Protein AF-F0ZP29-F1 (afdb_monomer_lite)

Radius of gyration: 14.43 Å; chains: 1; bounding box: 31×38×35 Å

InterPro domains:
  IPR011032 GroES-like superfamily [SSF50129] (11-59)
  IPR037124 GroES chaperonin superfamily [G3DSA:2.30.33.40] (3-60)

Secondary structure (DSSP, 8-state):
--------PPBPTTSPBPPPS--TT-EEEEPTT--PEEEEETTEEEEE--GGGEEEEE--

Sequence (60 aa):
MSGMKKFIPLLDRDGSFVEPLVREGDMVIVSPRARAIPIPMGDKTYQLITEGDILGIIEN

Foldseek 3Di:
DDDPPDDDADADPVRHGDDQPDDPPWDFDFAPPWPWDWDDDPPDTDTDTDSVRTPDTDDD

Organism: Dictyostelium purpureum (NCBI:txid5786)

Structure (mmCIF, N/CA/C/O backbone):
data_AF-F0ZP29-F1
#
_entry.id   AF-F0ZP29-F1
#
loop_
_atom_site.group_PDB
_atom_site.id
_atom_site.type_symbol
_atom_site.label_atom_id
_atom_site.label_alt_id
_atom_site.label_comp_id
_atom_site.label_asym_id
_atom_site.label_entity_id
_atom_site.label_seq_id
_atom_site.pdbx_PDB_ins_code
_atom_site.Cartn_x
_atom_site.Cartn_y
_atom_site.Cartn_z
_atom_site.occupancy
_atom_site.B_iso_or_equiv
_atom_site.auth_seq_id
_atom_site.auth_comp_id
_atom_site.auth_asym_id
_atom_site.auth_atom_id
_atom_site.pdbx_PDB_model_num
ATOM 1 N N . MET A 1 1 ? 12.532 -20.123 15.297 1.00 41.41 1 MET A N 1
ATOM 2 C CA . MET A 1 1 ? 12.853 -19.956 13.862 1.00 41.41 1 MET A CA 1
ATOM 3 C C . MET A 1 1 ? 12.018 -18.799 13.325 1.00 41.41 1 MET A C 1
ATOM 5 O O . MET A 1 1 ? 10.847 -19.000 13.042 1.00 41.41 1 MET A O 1
ATOM 9 N N . SER A 1 2 ? 12.566 -17.580 13.287 1.00 46.84 2 SER A N 1
ATOM 10 C CA . SER A 1 2 ? 11.876 -16.408 12.725 1.00 46.84 2 SER A CA 1
ATOM 11 C C . SER A 1 2 ? 12.328 -16.243 11.277 1.00 46.84 2 SER A C 1
ATOM 13 O O . SER A 1 2 ? 13.458 -15.834 11.020 1.00 46.84 2 SER A O 1
ATOM 15 N N . GLY A 1 3 ? 11.491 -16.668 10.331 1.00 50.06 3 GLY A N 1
ATOM 16 C CA . GLY A 1 3 ? 11.733 -16.435 8.913 1.00 50.06 3 GLY A CA 1
ATOM 17 C C . GLY A 1 3 ? 11.445 -14.973 8.600 1.00 50.06 3 GLY A C 1
ATOM 18 O O . GLY A 1 3 ? 10.280 -14.592 8.501 1.00 50.06 3 GLY A O 1
ATOM 19 N N . MET A 1 4 ? 12.487 -14.151 8.459 1.00 45.56 4 MET A N 1
ATOM 20 C CA . MET A 1 4 ? 12.346 -12.814 7.884 1.00 45.56 4 MET A CA 1
ATOM 21 C C . MET A 1 4 ? 11.706 -12.952 6.502 1.00 45.56 4 MET A C 1
ATOM 23 O O . MET A 1 4 ? 12.300 -13.522 5.585 1.00 45.56 4 MET A O 1
ATOM 27 N N . LYS A 1 5 ? 10.481 -12.442 6.352 1.00 56.78 5 LYS A N 1
ATOM 28 C CA . LYS A 1 5 ? 9.867 -12.267 5.038 1.00 56.78 5 LYS A CA 1
ATOM 29 C C . LYS A 1 5 ? 10.702 -11.227 4.301 1.00 56.78 5 LYS A C 1
ATOM 31 O O . LYS A 1 5 ? 10.727 -10.061 4.681 1.00 56.78 5 LYS A O 1
ATOM 36 N N . LYS A 1 6 ? 11.446 -11.689 3.300 1.00 47.50 6 LYS A N 1
ATOM 37 C CA . LYS A 1 6 ? 12.296 -10.862 2.449 1.00 47.50 6 LYS A CA 1
ATOM 38 C C . LYS A 1 6 ? 11.397 -9.845 1.740 1.00 47.50 6 LYS A C 1
ATOM 40 O O . LYS A 1 6 ? 10.562 -10.234 0.930 1.00 47.50 6 LYS A O 1
ATOM 45 N N . PHE A 1 7 ? 11.526 -8.570 2.094 1.00 57.69 7 PHE A N 1
ATOM 46 C CA . PHE A 1 7 ? 10.929 -7.479 1.332 1.00 57.69 7 PHE A CA 1
ATOM 47 C C . PHE A 1 7 ? 11.616 -7.464 -0.037 1.00 57.69 7 PHE A C 1
ATOM 49 O O . PHE A 1 7 ? 12.834 -7.295 -0.109 1.00 57.69 7 PH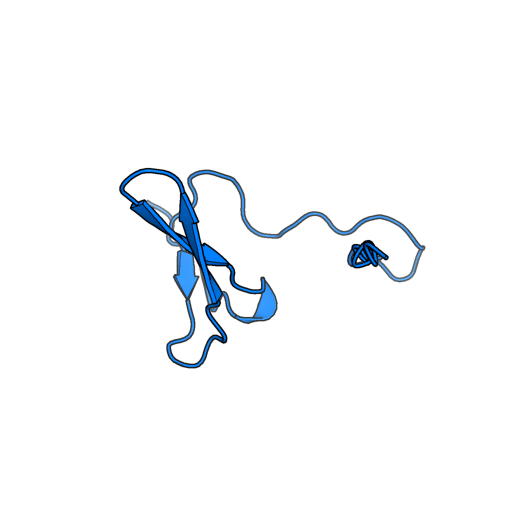E A O 1
ATOM 56 N N . ILE A 1 8 ? 10.864 -7.751 -1.099 1.00 59.44 8 ILE A N 1
ATOM 57 C CA . ILE A 1 8 ? 11.352 -7.641 -2.473 1.00 59.44 8 ILE A CA 1
ATOM 58 C C . ILE A 1 8 ? 10.840 -6.290 -2.973 1.00 59.44 8 ILE A C 1
ATOM 60 O O . ILE A 1 8 ? 9.642 -6.184 -3.237 1.00 59.44 8 ILE A O 1
ATOM 64 N N . PRO A 1 9 ? 11.690 -5.251 -3.030 1.00 61.69 9 PRO A N 1
ATOM 65 C CA . PRO A 1 9 ? 11.301 -3.987 -3.637 1.00 6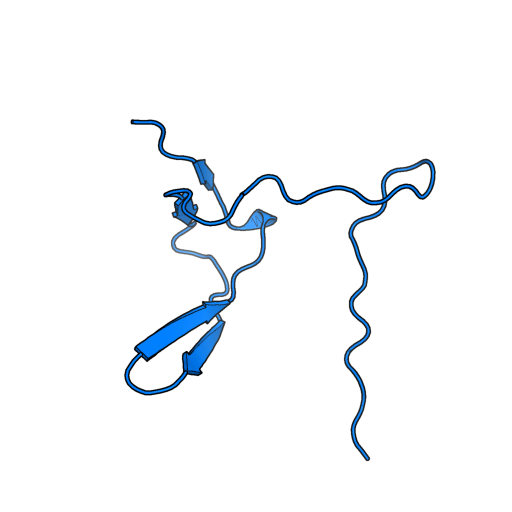1.69 9 PRO A CA 1
ATOM 66 C C . PRO A 1 9 ? 10.929 -4.217 -5.103 1.00 61.69 9 PRO A C 1
ATOM 68 O O . PRO A 1 9 ? 11.497 -5.093 -5.762 1.00 61.69 9 PRO A O 1
ATOM 71 N N . LEU A 1 10 ? 9.992 -3.424 -5.619 1.00 68.25 10 LEU A N 1
ATOM 72 C CA . LEU A 1 10 ? 9.800 -3.336 -7.060 1.00 68.25 10 LEU A CA 1
ATOM 73 C C . LEU A 1 10 ? 11.049 -2.664 -7.637 1.00 68.25 10 LEU A C 1
ATOM 75 O O . LEU A 1 10 ? 11.413 -1.557 -7.241 1.00 68.25 10 LEU A O 1
ATOM 79 N N . LEU A 1 11 ? 11.744 -3.392 -8.505 1.00 73.00 11 LEU A N 1
ATOM 80 C CA . LEU A 1 11 ? 12.909 -2.899 -9.224 1.00 73.00 11 LEU A CA 1
ATOM 81 C C . LEU A 1 11 ? 12.489 -2.587 -10.658 1.00 73.00 11 LEU A C 1
ATOM 83 O O . LEU A 1 11 ? 11.750 -3.372 -11.261 1.00 73.00 11 LEU A O 1
ATOM 87 N N . ASP A 1 12 ? 12.964 -1.470 -11.200 1.00 74.50 12 ASP A N 1
ATOM 88 C CA . ASP A 1 12 ? 12.819 -1.180 -12.623 1.00 74.50 12 ASP A CA 1
ATOM 89 C C . ASP A 1 12 ? 13.774 -2.080 -13.435 1.00 74.50 12 ASP A C 1
ATOM 91 O O . ASP A 1 12 ? 14.618 -2.804 -12.893 1.00 74.50 12 ASP A O 1
ATOM 95 N N . ARG A 1 13 ? 13.640 -2.080 -14.763 1.00 81.62 13 ARG A N 1
ATOM 96 C CA . ARG A 1 13 ? 14.403 -2.938 -15.686 1.00 81.62 13 ARG A CA 1
ATOM 97 C C . ARG A 1 13 ? 15.914 -2.729 -15.604 1.00 81.62 13 ARG A C 1
ATOM 99 O O . ARG A 1 13 ? 16.661 -3.621 -15.998 1.00 81.62 13 ARG A O 1
ATOM 106 N N . ASP A 1 14 ? 16.354 -1.575 -15.119 1.00 88.75 14 ASP A N 1
ATOM 107 C CA . ASP A 1 14 ? 17.759 -1.226 -14.903 1.00 88.75 14 ASP A CA 1
ATOM 108 C C . ASP A 1 14 ? 18.274 -1.590 -13.494 1.00 88.75 14 ASP A C 1
ATOM 110 O O . ASP A 1 14 ? 19.446 -1.370 -13.189 1.00 88.75 14 ASP A O 1
ATOM 114 N N . GLY A 1 15 ? 17.427 -2.186 -12.645 1.00 86.88 15 GLY A N 1
ATOM 115 C CA . GLY A 1 15 ? 17.757 -2.575 -11.274 1.00 86.88 15 GLY A CA 1
ATOM 116 C C . GLY A 1 15 ? 17.662 -1.438 -10.256 1.00 86.88 15 GLY A C 1
ATOM 117 O O . GLY A 1 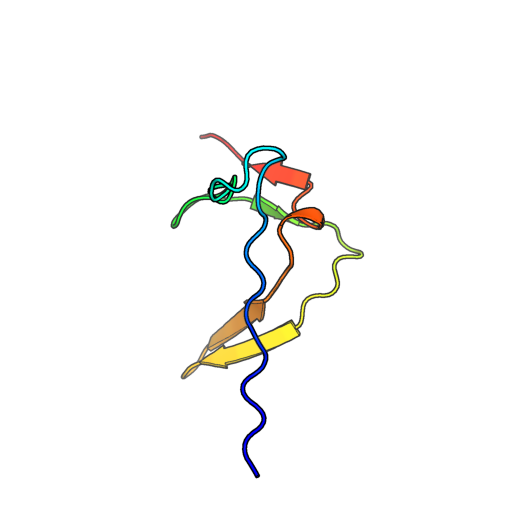15 ? 18.005 -1.651 -9.090 1.00 86.88 15 GLY A O 1
ATOM 118 N N . SER A 1 16 ? 17.205 -0.252 -10.665 1.00 86.06 16 SER A N 1
ATOM 119 C CA . SER A 1 16 ? 16.904 0.845 -9.748 1.00 86.06 16 SER A CA 1
ATOM 120 C C . SER A 1 16 ? 15.638 0.561 -8.933 1.00 86.06 16 SER A C 1
ATOM 122 O O . SER A 1 16 ? 14.793 -0.254 -9.307 1.00 86.06 16 SER A O 1
ATOM 124 N N . PHE A 1 17 ? 15.523 1.211 -7.774 1.00 84.12 17 PHE A N 1
ATOM 125 C CA . PHE A 1 17 ? 14.317 1.139 -6.956 1.00 84.12 17 PHE A CA 1
ATOM 126 C C . PHE A 1 17 ? 13.192 1.942 -7.601 1.00 84.12 17 PHE A C 1
ATOM 128 O O . PHE A 1 17 ? 13.383 3.109 -7.937 1.00 84.12 17 PHE A O 1
ATOM 135 N N . VAL A 1 18 ? 12.008 1.337 -7.689 1.00 83.00 18 VAL A N 1
ATOM 136 C CA . VAL A 1 18 ? 10.780 2.060 -8.021 1.00 83.00 18 VAL A CA 1
ATOM 137 C C . VAL A 1 18 ? 10.207 2.632 -6.730 1.00 83.00 18 VAL A C 1
ATOM 139 O O . VAL A 1 18 ? 9.936 1.894 -5.779 1.00 83.00 18 VAL A O 1
ATOM 142 N N . GLU A 1 19 ? 10.057 3.951 -6.682 1.00 81.62 19 GLU A N 1
ATOM 143 C CA . GLU A 1 19 ? 9.372 4.609 -5.574 1.00 81.62 19 GLU A CA 1
ATOM 144 C C . GLU A 1 19 ? 7.867 4.296 -5.611 1.00 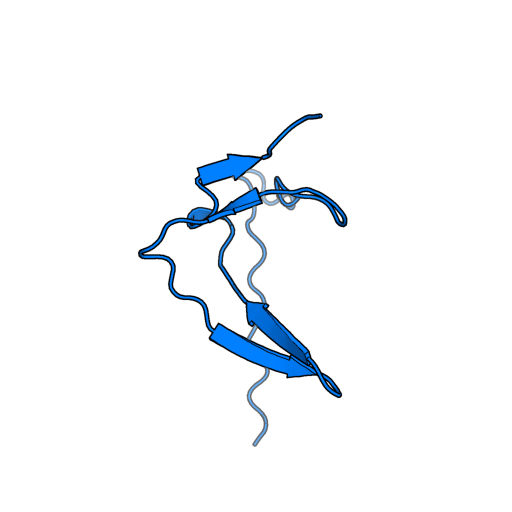81.62 19 GLU A C 1
ATOM 146 O O . GLU A 1 19 ? 7.299 4.190 -6.701 1.00 81.62 19 GLU A O 1
ATOM 151 N N . PRO A 1 20 ? 7.203 4.166 -4.448 1.00 82.25 20 PRO A N 1
ATOM 152 C CA . PRO A 1 20 ? 5.755 4.009 -4.405 1.00 82.25 20 PRO A CA 1
ATOM 153 C C . PRO A 1 20 ? 5.044 5.206 -5.046 1.00 82.25 20 PRO A C 1
ATOM 155 O O . PRO A 1 20 ? 5.425 6.356 -4.820 1.00 82.25 20 PRO A O 1
ATOM 158 N N . LEU A 1 21 ? 3.963 4.942 -5.781 1.00 85.25 21 LEU A N 1
ATOM 159 C CA . LEU A 1 21 ? 3.107 5.969 -6.381 1.00 85.25 21 LEU A CA 1
ATOM 160 C C . LEU A 1 21 ? 2.461 6.880 -5.328 1.00 85.25 21 LEU A C 1
ATOM 162 O O . LEU A 1 21 ? 2.218 8.054 -5.594 1.00 85.25 21 LEU A O 1
ATOM 166 N N . VAL A 1 22 ? 2.164 6.331 -4.151 1.00 91.12 22 VAL A N 1
ATOM 167 C CA . VAL A 1 22 ? 1.456 7.019 -3.067 1.00 91.12 22 VAL A CA 1
ATOM 168 C C . VAL A 1 22 ? 2.411 7.514 -1.994 1.00 91.12 22 VAL A C 1
ATOM 170 O O . VAL A 1 22 ? 3.406 6.864 -1.664 1.00 91.12 22 VAL A O 1
ATOM 173 N N . ARG A 1 23 ? 2.073 8.655 -1.403 1.00 91.50 23 ARG A N 1
ATOM 174 C CA . ARG A 1 23 ? 2.805 9.278 -0.303 1.00 91.50 23 ARG A CA 1
ATOM 175 C C . ARG A 1 23 ? 1.972 9.270 0.969 1.00 91.50 23 ARG A C 1
ATOM 177 O O . ARG A 1 23 ? 0.758 9.073 0.967 1.00 91.50 23 ARG A O 1
ATOM 184 N N . GLU A 1 24 ? 2.648 9.466 2.094 1.00 92.25 24 GLU A N 1
ATOM 185 C CA . GLU A 1 24 ? 1.965 9.630 3.372 1.00 92.25 24 GLU A CA 1
ATOM 186 C C . GLU A 1 24 ? 1.015 10.836 3.320 1.00 92.25 24 GLU A C 1
ATOM 188 O O . GLU A 1 24 ? 1.402 11.925 2.901 1.00 92.25 24 GLU A O 1
ATOM 193 N N . GLY A 1 25 ? -0.225 10.631 3.771 1.00 93.19 25 GLY A N 1
ATOM 194 C CA . GLY A 1 25 ? -1.264 11.661 3.795 1.00 93.19 25 GLY A CA 1
ATOM 195 C C . GLY A 1 25 ? -2.170 11.686 2.562 1.00 93.19 25 GLY A C 1
ATOM 196 O O . GLY A 1 25 ? -3.234 12.301 2.634 1.00 93.19 25 GLY A O 1
ATOM 197 N N . ASP A 1 26 ? -1.816 10.985 1.483 1.00 95.19 26 ASP A N 1
ATOM 198 C CA . ASP A 1 26 ? -2.671 10.884 0.300 1.00 95.19 26 ASP A CA 1
ATOM 199 C C . ASP A 1 26 ? -4.002 10.193 0.637 1.00 95.19 26 ASP A C 1
ATOM 201 O O . ASP A 1 26 ? -4.046 9.148 1.298 1.00 95.19 26 ASP A O 1
ATOM 205 N N . MET A 1 27 ? -5.108 10.747 0.136 1.00 96.31 27 MET A N 1
ATOM 206 C CA . MET A 1 27 ? -6.382 10.031 0.102 1.00 96.31 27 MET A CA 1
ATOM 207 C C . MET A 1 27 ? -6.433 9.164 -1.147 1.00 96.31 27 MET A C 1
ATOM 209 O O . MET A 1 27 ? -6.276 9.651 -2.262 1.00 96.31 27 MET A O 1
ATOM 213 N N . VAL A 1 28 ? -6.691 7.872 -0.966 1.00 94.81 28 VAL A N 1
ATOM 214 C CA . VAL A 1 28 ? -6.665 6.892 -2.055 1.00 94.81 28 VAL A CA 1
ATOM 215 C C . VAL A 1 28 ? -7.989 6.152 -2.179 1.00 94.81 28 VAL A C 1
ATOM 217 O O . VAL A 1 28 ? -8.660 5.858 -1.187 1.00 94.81 28 VAL A O 1
ATOM 220 N N . ILE A 1 29 ? -8.351 5.810 -3.413 1.00 95.69 29 ILE A N 1
ATOM 221 C CA . ILE A 1 29 ? -9.462 4.909 -3.714 1.00 95.69 29 ILE A CA 1
ATOM 222 C C . ILE A 1 29 ? -8.896 3.498 -3.810 1.00 95.69 29 ILE A C 1
ATOM 224 O O . ILE A 1 29 ? -8.045 3.212 -4.651 1.00 95.69 29 ILE A O 1
ATOM 228 N N . VAL A 1 30 ? -9.393 2.600 -2.966 1.00 95.56 30 VAL A N 1
ATOM 229 C CA . VAL A 1 30 ? -8.962 1.199 -2.928 1.00 95.56 30 VAL A CA 1
ATOM 230 C C . VAL A 1 30 ? -10.017 0.323 -3.592 1.00 95.56 30 VAL A C 1
ATOM 232 O O . VAL A 1 30 ? -11.218 0.518 -3.396 1.00 95.56 30 VAL A O 1
ATOM 235 N N . SER A 1 31 ? -9.577 -0.666 -4.368 1.00 96.19 31 SER A N 1
ATOM 236 C CA . SER A 1 31 ? -10.471 -1.664 -4.949 1.00 96.19 31 SER A CA 1
ATOM 237 C C . SER A 1 31 ? -11.284 -2.378 -3.860 1.00 96.19 31 SER A C 1
ATOM 239 O O . SER A 1 31 ? -10.709 -2.871 -2.890 1.00 96.19 31 SER A O 1
ATOM 241 N N . PRO A 1 32 ? -12.606 -2.565 -4.023 1.00 95.06 32 PRO A N 1
ATOM 242 C CA . PRO A 1 32 ? -13.405 -3.333 -3.065 1.00 95.06 32 PRO A CA 1
ATOM 243 C C . PRO A 1 32 ? -13.041 -4.827 -3.050 1.00 95.06 32 PRO A C 1
ATOM 245 O O . PRO A 1 32 ? -13.485 -5.568 -2.178 1.00 95.06 32 PRO A O 1
ATOM 248 N N . ARG A 1 33 ? -12.255 -5.289 -4.033 1.00 95.38 33 ARG A N 1
ATOM 249 C CA . ARG A 1 33 ? -11.728 -6.658 -4.115 1.00 95.38 33 ARG A CA 1
ATOM 250 C C . ARG A 1 33 ? -10.289 -6.769 -3.605 1.00 95.38 33 ARG A C 1
ATOM 252 O O . ARG A 1 33 ? -9.722 -7.858 -3.683 1.00 95.38 33 ARG A O 1
ATOM 259 N N . ALA A 1 34 ? -9.708 -5.668 -3.125 1.00 95.12 34 ALA A N 1
ATOM 260 C CA . ALA A 1 34 ? -8.355 -5.641 -2.597 1.00 95.12 34 ALA A CA 1
ATOM 261 C C . ALA A 1 34 ? -8.192 -6.666 -1.476 1.00 95.12 34 ALA A C 1
ATOM 263 O O . ALA A 1 34 ? -9.060 -6.812 -0.606 1.00 95.12 34 ALA A O 1
ATOM 264 N N . ARG A 1 35 ? -7.050 -7.354 -1.452 1.00 92.69 35 ARG A N 1
ATOM 265 C CA . ARG A 1 35 ? -6.711 -8.217 -0.319 1.00 92.69 35 ARG A CA 1
ATOM 266 C C . ARG A 1 35 ? -6.152 -7.355 0.812 1.00 92.69 35 ARG A C 1
ATOM 268 O O . ARG A 1 35 ? -4.943 -7.275 0.998 1.00 92.69 35 ARG A O 1
ATOM 275 N N . ALA A 1 36 ? -7.050 -6.736 1.568 1.00 93.12 36 ALA A N 1
ATOM 276 C CA . ALA A 1 36 ? -6.705 -5.965 2.754 1.00 93.12 36 ALA A CA 1
ATOM 277 C C . ALA A 1 36 ? -6.411 -6.892 3.943 1.00 93.12 36 ALA A C 1
ATOM 279 O O . ALA A 1 36 ? -7.234 -7.733 4.315 1.00 93.12 36 ALA A O 1
ATOM 280 N N . ILE A 1 37 ? -5.220 -6.756 4.527 1.00 95.50 37 ILE A N 1
ATOM 281 C CA . ILE A 1 37 ? -4.818 -7.480 5.734 1.00 95.50 37 ILE A CA 1
ATOM 282 C C . ILE A 1 37 ? -4.984 -6.531 6.928 1.00 95.50 37 ILE A C 1
ATOM 284 O O . ILE A 1 37 ? -4.275 -5.524 6.984 1.00 95.50 37 ILE A O 1
ATOM 288 N N . PRO A 1 38 ? -5.864 -6.833 7.899 1.00 95.44 38 PRO A N 1
ATOM 289 C CA . PRO A 1 38 ? -6.037 -5.980 9.065 1.00 95.44 38 PRO A CA 1
ATOM 290 C C . PRO A 1 38 ? -4.818 -6.082 9.988 1.00 95.44 38 PRO A C 1
ATOM 292 O O . PRO A 1 38 ? -4.427 -7.176 10.401 1.00 95.44 38 PRO A O 1
ATOM 295 N N . ILE A 1 39 ? -4.237 -4.935 10.335 1.00 97.19 39 ILE A N 1
ATOM 296 C CA . ILE A 1 39 ? -3.107 -4.804 11.254 1.00 97.19 39 ILE A CA 1
ATOM 297 C C . ILE A 1 39 ? -3.559 -3.977 12.466 1.00 97.19 39 ILE A C 1
ATOM 299 O O . ILE A 1 39 ? -3.724 -2.758 12.348 1.00 97.19 39 ILE A O 1
ATOM 303 N N . PRO A 1 40 ? -3.787 -4.605 13.633 1.00 96.88 40 PRO A N 1
ATOM 304 C CA . PRO A 1 40 ? -4.090 -3.868 14.852 1.00 96.88 40 PRO A CA 1
ATOM 305 C C . PRO A 1 40 ? -2.842 -3.123 15.344 1.00 96.88 40 PRO A C 1
ATOM 307 O O . PRO A 1 40 ? -1.764 -3.708 15.455 1.00 96.88 40 PRO A O 1
ATOM 310 N N . MET A 1 41 ? -2.987 -1.835 15.656 1.00 96.38 41 MET A N 1
ATOM 311 C CA . MET A 1 41 ? -1.942 -0.996 16.248 1.00 96.38 41 MET A CA 1
ATOM 312 C C . MET A 1 41 ? -2.567 -0.068 17.296 1.00 96.38 41 MET A C 1
ATOM 314 O O . MET A 1 41 ? -3.214 0.924 16.959 1.00 96.38 41 MET A O 1
ATOM 318 N N . GLY A 1 42 ? -2.368 -0.399 18.574 1.00 96.00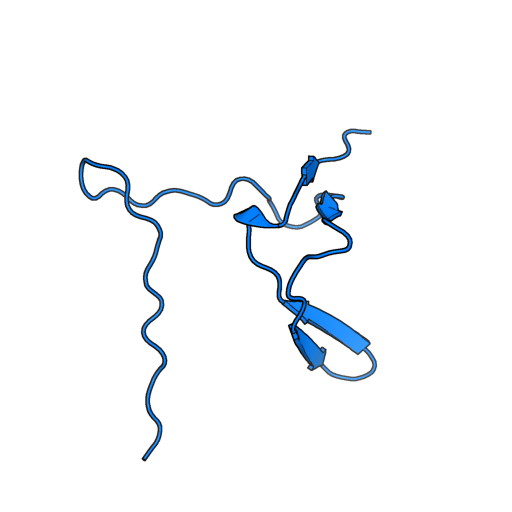 42 GLY A N 1
ATOM 319 C CA . GLY A 1 42 ? -2.993 0.317 19.687 1.00 96.00 42 GLY A CA 1
ATOM 320 C C . GLY A 1 42 ? -4.507 0.101 19.721 1.00 96.00 42 GLY A C 1
ATOM 321 O O . GLY A 1 42 ? -4.972 -1.036 19.743 1.00 96.00 42 GLY A O 1
ATOM 322 N N . ASP A 1 43 ? -5.262 1.196 19.720 1.00 97.38 43 ASP A N 1
ATOM 323 C CA . ASP A 1 43 ? -6.729 1.237 19.702 1.00 97.38 43 ASP A CA 1
ATOM 324 C C . ASP A 1 43 ? -7.325 1.255 18.282 1.00 97.38 43 ASP A C 1
ATOM 326 O O . ASP A 1 43 ? -8.545 1.293 18.115 1.00 97.38 43 ASP A O 1
ATOM 330 N N . LYS A 1 44 ? -6.479 1.208 17.246 1.00 97.19 44 LYS A N 1
ATOM 331 C CA . LYS A 1 44 ? -6.886 1.289 15.839 1.00 97.19 44 LYS A CA 1
ATOM 332 C C . LYS A 1 44 ? -6.551 0.012 15.079 1.00 97.19 44 LYS A C 1
ATOM 334 O O . LYS A 1 44 ? -5.601 -0.703 15.392 1.00 97.19 44 LYS A O 1
ATOM 339 N N . THR A 1 45 ? -7.324 -0.250 14.029 1.00 96.06 45 THR A N 1
ATOM 340 C CA . THR A 1 45 ? -7.016 -1.282 13.031 1.00 96.06 45 THR A CA 1
ATOM 341 C C . THR A 1 45 ? -6.741 -0.608 11.698 1.00 96.06 45 THR A C 1
ATOM 343 O O . THR A 1 45 ? -7.609 0.074 11.158 1.00 96.06 45 THR A O 1
ATOM 346 N N . TYR A 1 46 ? -5.536 -0.813 11.1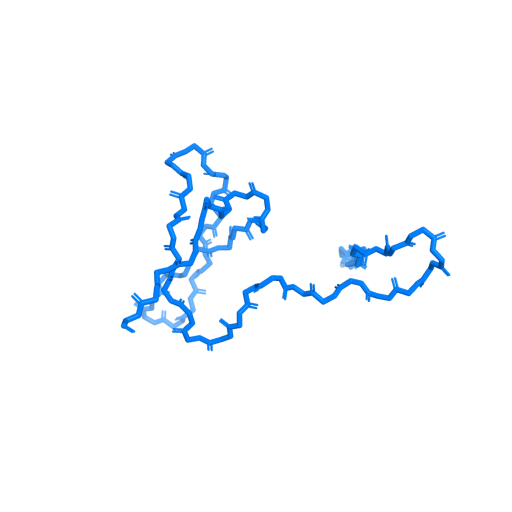75 1.00 96.69 46 TYR A N 1
ATOM 347 C CA . TYR A 1 46 ? -5.123 -0.353 9.853 1.00 96.69 46 TYR A CA 1
ATOM 348 C C . TYR A 1 46 ? -5.275 -1.481 8.834 1.00 96.69 46 TYR A C 1
ATOM 350 O O . TYR A 1 46 ? -5.361 -2.650 9.205 1.00 96.69 46 TYR A O 1
ATOM 358 N N . GLN A 1 47 ? -5.303 -1.141 7.549 1.00 95.12 47 GLN A N 1
ATOM 359 C CA . GLN A 1 47 ? -5.359 -2.118 6.464 1.00 95.12 47 GLN A CA 1
ATOM 360 C C . GLN A 1 47 ? -4.049 -2.071 5.685 1.00 95.12 47 GLN A C 1
ATOM 362 O O . GLN A 1 47 ? -3.707 -1.040 5.111 1.00 95.12 47 GLN A O 1
ATOM 367 N N . LEU A 1 48 ? -3.319 -3.185 5.660 1.00 94.69 48 LEU A N 1
ATOM 368 C CA . LEU A 1 48 ? -2.190 -3.357 4.756 1.00 94.69 48 LEU A CA 1
ATOM 369 C C . LEU A 1 48 ? -2.724 -3.837 3.405 1.00 94.69 48 LEU A C 1
ATOM 371 O O . LEU A 1 48 ? -3.325 -4.910 3.319 1.00 94.69 48 LEU A O 1
ATOM 375 N N . ILE A 1 49 ? -2.496 -3.038 2.370 1.00 93.56 49 ILE A N 1
ATOM 376 C CA . ILE A 1 49 ? -2.893 -3.307 0.985 1.00 93.56 49 ILE A CA 1
ATOM 377 C C . ILE A 1 49 ? -1.666 -3.278 0.075 1.00 93.56 49 ILE A C 1
ATOM 379 O O . ILE A 1 49 ? -0.605 -2.792 0.469 1.00 93.56 49 ILE A O 1
ATOM 383 N N . THR A 1 50 ? -1.807 -3.808 -1.138 1.00 91.12 50 THR A N 1
ATOM 384 C CA . THR A 1 50 ? -0.771 -3.677 -2.166 1.00 91.12 50 THR A CA 1
ATOM 385 C C . THR A 1 50 ? -1.038 -2.457 -3.035 1.00 91.12 50 THR A C 1
ATOM 387 O O . THR A 1 50 ? -2.184 -2.061 -3.225 1.00 91.12 50 THR A O 1
ATOM 390 N N . GLU A 1 51 ? 0.014 -1.865 -3.591 1.00 89.00 51 GLU A N 1
ATOM 391 C CA . GLU A 1 51 ? -0.109 -0.698 -4.469 1.00 89.00 51 GLU A CA 1
ATOM 392 C C . GLU A 1 51 ? -0.957 -0.986 -5.716 1.00 89.00 51 GLU A C 1
ATOM 394 O O . GLU A 1 51 ? -1.748 -0.150 -6.132 1.00 89.00 51 GLU A O 1
ATOM 399 N N . GLY A 1 52 ? -0.893 -2.211 -6.251 1.00 90.31 52 GLY A N 1
ATOM 400 C CA . GLY A 1 52 ? -1.732 -2.634 -7.378 1.00 90.31 52 GLY A CA 1
ATOM 401 C C . GLY A 1 52 ? -3.235 -2.696 -7.071 1.00 90.31 52 GLY A C 1
ATOM 402 O O . GLY A 1 52 ? -4.037 -2.795 -7.996 1.00 90.31 52 GLY A O 1
ATOM 403 N N . ASP A 1 53 ? -3.629 -2.635 -5.795 1.00 93.62 53 ASP A N 1
ATOM 404 C CA . ASP A 1 53 ? -5.031 -2.555 -5.377 1.00 93.62 53 ASP A CA 1
ATOM 405 C C . ASP A 1 53 ? -5.549 -1.106 -5.270 1.00 93.62 53 ASP A C 1
ATOM 407 O O . ASP A 1 53 ? -6.746 -0.890 -5.036 1.00 93.62 53 ASP A O 1
ATOM 411 N N . ILE A 1 54 ? -4.668 -0.113 -5.426 1.00 94.31 54 ILE A N 1
ATOM 412 C CA . ILE A 1 54 ? -5.010 1.310 -5.419 1.00 94.31 54 ILE A CA 1
ATOM 413 C C . ILE A 1 54 ? -5.487 1.701 -6.820 1.00 94.31 54 ILE A C 1
ATOM 415 O O . ILE A 1 54 ? -4.769 1.553 -7.804 1.00 94.31 54 ILE A O 1
ATOM 419 N N . LEU A 1 55 ? -6.723 2.191 -6.916 1.00 94.88 55 LEU A N 1
ATOM 420 C CA . LEU A 1 55 ? -7.353 2.582 -8.182 1.00 94.88 55 LEU A CA 1
ATOM 421 C C . LEU A 1 55 ? -7.041 4.030 -8.574 1.00 94.88 55 LEU A C 1
ATOM 423 O O . LEU A 1 55 ? -7.135 4.378 -9.749 1.00 94.88 55 LEU A O 1
ATOM 427 N N . GLY A 1 56 ? -6.706 4.873 -7.598 1.00 94.56 56 GLY A N 1
ATOM 428 C CA . GLY A 1 56 ? -6.358 6.270 -7.828 1.00 94.56 56 GLY A CA 1
ATOM 429 C C . GLY A 1 56 ? -6.153 7.054 -6.536 1.00 94.56 56 GLY A C 1
ATOM 430 O O . GLY A 1 56 ? -6.505 6.589 -5.449 1.00 94.56 56 GLY A O 1
ATOM 431 N N . ILE A 1 57 ? -5.593 8.252 -6.686 1.00 95.94 57 ILE A N 1
ATOM 432 C CA . ILE A 1 57 ? -5.391 9.246 -5.627 1.00 95.94 57 ILE A CA 1
ATOM 433 C C . ILE A 1 57 ? -6.454 10.337 -5.802 1.00 95.94 57 ILE A C 1
ATOM 435 O O . ILE A 1 57 ? -6.751 10.738 -6.927 1.00 95.94 57 ILE A O 1
ATOM 439 N N . ILE A 1 58 ? -7.061 10.781 -4.703 1.00 95.12 58 ILE A N 1
ATOM 440 C CA . ILE A 1 58 ? -8.010 11.895 -4.684 1.00 95.12 58 ILE A CA 1
ATOM 441 C C . ILE A 1 58 ? -7.219 13.175 -4.427 1.00 95.12 58 ILE A C 1
ATOM 443 O O . ILE A 1 58 ? -6.657 13.352 -3.346 1.00 95.12 58 ILE A O 1
ATOM 447 N N . GLU A 1 59 ? -7.201 14.063 -5.416 1.00 88.44 59 GLU A N 1
ATOM 448 C CA . GLU A 1 59 ? -6.652 15.412 -5.284 1.00 88.44 59 GLU A CA 1
ATOM 449 C C . GLU A 1 59 ? -7.743 16.365 -4.770 1.00 88.44 59 GLU A C 1
ATOM 451 O O . GLU A 1 59 ? -8.902 16.268 -5.183 1.00 88.44 59 GLU A O 1
ATOM 456 N N . ASN A 1 60 ? -7.374 17.254 -3.845 1.00 66.44 60 ASN A N 1
ATOM 457 C CA . ASN A 1 60 ? -8.237 18.339 -3.361 1.00 66.44 60 ASN A CA 1
ATOM 458 C C . ASN A 1 60 ? -8.133 19.573 -4.259 1.00 66.44 60 ASN A C 1
ATOM 460 O O . ASN A 1 60 ? -6.997 19.897 -4.672 1.00 66.44 60 ASN A O 1
#

pLDDT: mean 84.95, std 15.7, range [41.41, 97.38]